Protein AF-A0A497RC72-F1 (afdb_monomer_lite)

Radius of gyration: 23.54 Å; chains: 1; bounding box: 57×29×58 Å

Secondary structure (DSSP, 8-state):
--B-TTT-SBP-EE-TTT--EE-TTTEEEEEETTEEEEEEHHHHHHHHHHHHHHHHHHHHHHHHHHHHHHHHHHHHHHH-

Sequence (80 aa):
MRECYICGRESHAYCSECHRPICKVHLEEELKGTRVSPLCSSCLHKRKLKRLRMAILLSGIVLIAFIIGAVVFTALNLFG

pLDDT: mean 76.2, std 11.72, range [43.66, 90.38]

Foldseek 3Di:
DFAAPPPRHDFDDAAPPPRGGHHPVQWDFDCPDPDTGTHGPVRVVVVVVVVVVVVVVVVVVVVVVVVVVVVVVVVVVVVD

Structure (mmCIF, N/CA/C/O backbone):
data_AF-A0A497RC72-F1
#
_entry.id   AF-A0A497RC72-F1
#
loop_
_atom_site.group_PDB
_atom_site.id
_atom_site.type_symbol
_atom_site.label_atom_id
_atom_site.label_alt_id
_atom_site.label_comp_id
_atom_site.label_asym_id
_atom_site.label_entity_id
_atom_site.label_seq_id
_atom_site.pdbx_PDB_ins_code
_atom_site.Cartn_x
_atom_site.Cartn_y
_atom_site.Cartn_z
_atom_site.occupancy
_atom_site.B_iso_or_equiv
_atom_site.auth_seq_id
_atom_site.auth_comp_id
_atom_site.auth_asym_id
_atom_site.auth_atom_id
_atom_site.pdbx_PDB_model_num
ATOM 1 N N . MET A 1 1 ? -25.320 -5.322 20.144 1.00 59.00 1 MET A N 1
ATOM 2 C CA . MET A 1 1 ? -23.868 -5.022 20.141 1.00 59.00 1 MET A CA 1
ATOM 3 C C . MET A 1 1 ? -23.258 -5.635 18.887 1.00 59.00 1 MET A C 1
ATOM 5 O O . MET A 1 1 ? -23.762 -6.667 18.463 1.00 59.00 1 MET A O 1
ATOM 9 N N . ARG A 1 2 ? -22.277 -4.991 18.235 1.00 77.88 2 ARG A N 1
ATOM 10 C CA . ARG A 1 2 ? -21.614 -5.547 17.036 1.00 77.88 2 ARG A CA 1
ATOM 11 C C . ARG A 1 2 ? -20.182 -5.958 17.374 1.00 77.88 2 ARG A C 1
ATOM 13 O O . ARG A 1 2 ? -19.483 -5.231 18.082 1.00 77.88 2 ARG A O 1
ATOM 20 N N . GLU A 1 3 ? -19.761 -7.102 16.859 1.00 88.25 3 GLU A N 1
ATOM 21 C CA . GLU A 1 3 ? -18.431 -7.672 17.074 1.00 88.25 3 GLU A CA 1
ATOM 22 C C . GLU A 1 3 ? -17.451 -7.188 16.001 1.00 88.25 3 GLU A C 1
ATOM 24 O O . GLU A 1 3 ? -17.820 -6.932 14.855 1.00 88.25 3 GLU A O 1
ATOM 29 N N . CYS A 1 4 ? -16.186 -7.034 16.372 1.00 85.81 4 CYS A N 1
ATOM 30 C CA . CYS A 1 4 ? -15.105 -6.674 15.473 1.00 85.81 4 CYS A CA 1
ATOM 31 C C . CYS A 1 4 ? -14.915 -7.777 14.436 1.00 85.81 4 CYS A C 1
ATOM 33 O O . CYS A 1 4 ? -14.665 -8.926 14.794 1.00 85.81 4 CYS A O 1
ATOM 35 N N . TYR A 1 5 ? -14.922 -7.419 13.152 1.00 85.50 5 TYR A N 1
ATOM 36 C CA . TYR A 1 5 ? -14.809 -8.408 12.077 1.00 85.50 5 TYR A CA 1
ATOM 37 C C . TYR A 1 5 ? -13.467 -9.171 12.071 1.00 85.50 5 TYR A C 1
ATOM 39 O O . TYR A 1 5 ? -13.365 -10.201 11.411 1.00 85.50 5 TYR A O 1
ATOM 47 N N . ILE A 1 6 ? -12.437 -8.656 12.758 1.00 82.25 6 ILE A N 1
ATOM 48 C CA . ILE A 1 6 ? -11.089 -9.247 12.791 1.00 82.25 6 ILE A CA 1
ATOM 49 C C . ILE A 1 6 ? -10.916 -10.193 13.979 1.00 82.25 6 ILE A C 1
ATOM 51 O O . ILE A 1 6 ? -10.334 -11.260 13.832 1.00 82.25 6 ILE A O 1
ATOM 55 N N . CYS A 1 7 ? -11.382 -9.795 15.164 1.00 87.69 7 CYS A N 1
ATOM 56 C CA . CYS A 1 7 ? -11.070 -10.501 16.409 1.00 87.69 7 CYS A CA 1
ATOM 57 C C . CYS A 1 7 ? -12.290 -10.861 17.261 1.00 87.69 7 CYS A C 1
ATOM 59 O O . CYS A 1 7 ? -12.110 -11.310 18.388 1.00 87.69 7 CYS A O 1
ATOM 61 N N . GLY A 1 8 ? -13.511 -10.599 16.789 1.00 86.56 8 GLY A N 1
ATOM 62 C CA . GLY A 1 8 ? -14.757 -10.916 17.496 1.00 86.56 8 GLY A CA 1
ATOM 63 C C . GLY A 1 8 ? -15.044 -10.072 18.745 1.00 86.56 8 GLY A C 1
ATOM 64 O O . GLY A 1 8 ? -16.159 -10.077 19.240 1.00 86.56 8 GLY A O 1
ATOM 65 N N . ARG A 1 9 ? -14.080 -9.293 19.258 1.00 88.12 9 ARG A N 1
ATOM 66 C CA . ARG A 1 9 ? -14.294 -8.412 20.424 1.00 88.12 9 ARG A CA 1
ATOM 67 C C . ARG A 1 9 ? -15.256 -7.267 20.127 1.00 88.12 9 ARG A C 1
ATOM 69 O O . ARG A 1 9 ? -15.451 -6.906 18.972 1.00 88.12 9 ARG A O 1
ATOM 76 N N . GLU A 1 10 ? -15.784 -6.639 21.171 1.00 88.31 10 GLU A N 1
ATOM 77 C CA . GLU A 1 10 ? -16.681 -5.488 21.053 1.00 88.31 10 GLU A CA 1
ATOM 78 C C . GLU A 1 10 ? -16.110 -4.398 20.125 1.00 88.31 10 GLU A C 1
ATOM 80 O O . GLU A 1 10 ? -14.951 -3.975 20.238 1.00 88.31 10 GLU A O 1
ATOM 85 N N . SER A 1 11 ? -16.915 -3.993 19.139 1.00 83.25 11 SER A N 1
ATOM 86 C CA . SER A 1 11 ? -16.538 -2.956 18.180 1.00 83.25 11 SER A CA 1
ATOM 87 C C . SER A 1 11 ? -16.945 -1.570 18.669 1.00 83.25 11 SER A C 1
ATOM 89 O O . SER A 1 11 ? -18.034 -1.379 19.202 1.00 83.25 11 SER A O 1
ATOM 91 N N . HIS A 1 12 ? -16.065 -0.594 18.443 1.00 80.31 12 HIS A N 1
ATOM 92 C CA . HIS A 1 12 ? -16.274 0.801 18.843 1.00 80.31 12 HIS A CA 1
ATOM 93 C C . HIS A 1 12 ? -16.444 1.744 17.645 1.00 80.31 12 HIS A C 1
ATOM 95 O O . HIS A 1 12 ? -16.970 2.841 17.803 1.00 80.31 12 HIS A O 1
ATOM 101 N N . ALA A 1 13 ? -16.003 1.340 16.450 1.00 83.06 13 ALA A N 1
ATOM 102 C CA . ALA A 1 13 ? -16.040 2.169 15.250 1.00 83.06 13 ALA A CA 1
ATOM 103 C C . ALA A 1 13 ? -16.299 1.328 13.992 1.00 83.06 13 ALA A C 1
ATOM 105 O O . ALA A 1 13 ? -16.200 0.098 14.006 1.00 83.06 13 ALA A O 1
ATOM 106 N N . TYR A 1 14 ? -16.597 2.006 12.884 1.00 84.94 14 TYR A N 1
ATOM 107 C CA . TYR A 1 14 ? -16.723 1.398 11.562 1.00 84.94 14 TYR A CA 1
ATOM 108 C C . TYR A 1 14 ? -15.601 1.886 10.656 1.00 84.94 14 TYR A C 1
ATOM 110 O O . TYR A 1 14 ? -15.226 3.056 10.693 1.00 84.94 14 TYR A O 1
ATOM 118 N N . CYS A 1 15 ? -15.089 0.995 9.809 1.00 84.19 15 CYS A N 1
ATOM 119 C CA . CYS A 1 15 ? -14.194 1.416 8.740 1.00 84.19 15 CYS A CA 1
ATOM 120 C C . CYS A 1 15 ? -14.932 2.325 7.760 1.00 84.19 15 CYS A C 1
ATOM 122 O O . CYS A 1 15 ? -15.970 1.934 7.231 1.00 84.19 15 CYS A O 1
ATOM 124 N N . SER A 1 16 ? -14.338 3.460 7.416 1.00 84.31 16 SER A N 1
ATOM 125 C CA . SER A 1 16 ? -14.888 4.379 6.411 1.00 84.31 16 SER A CA 1
ATOM 126 C C . SER A 1 16 ? -14.867 3.809 4.984 1.00 84.31 16 SER A C 1
ATOM 128 O O . SER A 1 16 ? -15.525 4.346 4.105 1.00 84.31 16 SER A O 1
ATOM 130 N N . GLU A 1 17 ? -14.083 2.754 4.729 1.00 83.06 17 GLU A N 1
ATOM 131 C CA . GLU A 1 17 ? -13.890 2.189 3.383 1.00 83.06 17 GLU A CA 1
ATOM 132 C C . GLU A 1 17 ? -14.675 0.889 3.176 1.00 83.06 17 GLU A C 1
ATOM 134 O O . GLU A 1 17 ? -15.361 0.724 2.174 1.00 83.06 17 GLU A O 1
ATOM 139 N N . CYS A 1 18 ? -14.600 -0.044 4.128 1.00 84.50 18 CYS A N 1
ATOM 140 C CA . CYS A 1 18 ? -15.282 -1.336 4.023 1.00 84.50 18 CYS A CA 1
ATOM 141 C C . CYS A 1 18 ? -16.557 -1.435 4.872 1.00 84.50 18 CYS A C 1
ATOM 143 O O . CYS A 1 18 ? -17.192 -2.487 4.864 1.00 84.50 18 CYS A O 1
ATOM 145 N N . HIS A 1 19 ? -16.903 -0.386 5.631 1.00 87.06 19 HIS A N 1
ATOM 146 C CA . HIS A 1 19 ? -18.070 -0.314 6.524 1.00 87.06 19 HIS A CA 1
ATOM 147 C C . HIS A 1 19 ? -18.203 -1.467 7.533 1.00 87.06 19 HIS A C 1
ATOM 149 O O . HIS A 1 19 ? -19.260 -1.668 8.130 1.00 87.06 19 HIS A O 1
ATOM 155 N N . ARG A 1 20 ? -17.123 -2.221 7.776 1.00 86.12 20 ARG A N 1
ATOM 156 C CA . ARG A 1 20 ? -17.112 -3.306 8.760 1.00 86.12 20 ARG A CA 1
ATOM 157 C C . ARG A 1 20 ? -16.892 -2.770 10.180 1.00 86.12 20 ARG A C 1
ATOM 159 O O . ARG A 1 20 ? -16.126 -1.813 10.338 1.00 86.12 20 ARG A O 1
ATOM 166 N N . PRO A 1 21 ? -17.529 -3.384 11.196 1.00 86.00 21 PRO A N 1
ATOM 167 C CA . PRO A 1 21 ? -17.306 -3.067 12.605 1.00 86.00 21 PRO A CA 1
ATOM 168 C C . PRO A 1 21 ? -15.892 -3.461 13.040 1.00 86.00 21 PRO A C 1
ATOM 170 O O . PRO A 1 21 ? -15.408 -4.550 12.719 1.00 86.00 21 PRO A O 1
ATOM 173 N N . ILE A 1 22 ? -15.216 -2.562 13.755 1.00 87.00 22 ILE A N 1
ATOM 174 C CA . ILE A 1 22 ? -13.811 -2.694 14.151 1.00 87.00 22 ILE A CA 1
ATOM 175 C C . ILE A 1 22 ? -13.639 -2.256 15.608 1.00 87.00 22 ILE A C 1
ATOM 177 O O . ILE A 1 22 ? -14.242 -1.284 16.071 1.00 87.00 22 ILE A O 1
ATOM 181 N N . CYS A 1 23 ? -12.820 -2.991 16.358 1.00 88.06 23 CYS A N 1
ATOM 182 C CA . CYS A 1 23 ? -12.445 -2.616 17.718 1.00 88.06 23 CYS A CA 1
ATOM 183 C C . CYS A 1 23 ? -11.272 -1.629 17.721 1.00 88.06 23 CYS A C 1
ATOM 185 O O . CYS A 1 23 ? -10.472 -1.601 16.790 1.00 88.06 23 CYS A O 1
ATOM 187 N N . LYS A 1 24 ? -11.120 -0.868 18.809 1.00 82.00 24 LYS A N 1
ATOM 188 C CA . LYS A 1 24 ? -10.087 0.173 18.961 1.00 82.00 24 LYS A CA 1
ATOM 189 C C . LYS A 1 24 ? -8.654 -0.317 18.687 1.00 82.00 24 LYS A C 1
ATOM 191 O O . LYS A 1 24 ? -7.833 0.453 18.224 1.00 82.00 24 LYS A O 1
ATOM 196 N N . VAL A 1 25 ? -8.375 -1.602 18.926 1.00 81.31 25 VAL A N 1
ATOM 197 C CA . VAL A 1 25 ? -7.059 -2.226 18.675 1.00 81.31 25 VAL A CA 1
ATOM 198 C C . VAL A 1 25 ? -6.755 -2.384 17.181 1.00 81.31 25 VAL A C 1
ATOM 200 O O . VAL A 1 25 ? -5.605 -2.282 16.777 1.00 81.31 25 VAL A O 1
ATOM 203 N N . HIS A 1 26 ? -7.773 -2.653 16.359 1.00 80.12 26 HIS A N 1
ATOM 204 C CA . HIS A 1 26 ? -7.617 -2.844 14.909 1.00 80.12 26 HIS A CA 1
ATOM 205 C C . HIS A 1 26 ? -8.059 -1.618 14.098 1.00 80.12 26 HIS A C 1
ATOM 207 O O . HIS A 1 26 ? -8.124 -1.668 12.865 1.00 80.12 26 HIS A O 1
ATOM 213 N N . LEU A 1 27 ? -8.413 -0.545 14.803 1.00 78.94 27 LEU A N 1
ATOM 214 C CA . LEU A 1 27 ? -8.722 0.751 14.242 1.00 78.94 27 LEU A CA 1
ATOM 215 C C . LEU A 1 27 ? -7.402 1.496 14.063 1.00 78.94 27 LEU A C 1
ATOM 217 O O . LEU A 1 27 ? -6.737 1.811 15.044 1.00 78.94 27 LEU A O 1
ATOM 221 N N . GLU A 1 28 ? -7.026 1.766 12.819 1.00 71.31 28 GLU A N 1
ATOM 222 C CA . GLU A 1 28 ? -5.907 2.654 12.527 1.00 71.31 28 GLU A CA 1
ATOM 223 C C . GLU A 1 28 ? -6.454 4.004 12.053 1.00 71.31 28 GLU A C 1
ATOM 225 O O . GLU A 1 28 ? -7.319 4.086 11.173 1.00 71.31 28 GLU A O 1
ATOM 230 N N . GLU A 1 29 ? -5.938 5.074 12.646 1.00 66.44 29 GLU A N 1
ATOM 231 C CA . GLU A 1 29 ? -6.257 6.448 12.277 1.00 66.44 29 GLU A CA 1
ATOM 232 C C . GLU A 1 29 ? -5.179 6.955 11.312 1.00 66.44 29 GLU A C 1
ATOM 234 O O . GLU A 1 29 ? -4.065 7.284 11.715 1.00 66.44 29 GLU A O 1
ATOM 239 N N . GLU A 1 30 ? -5.479 7.007 10.010 1.00 50.91 30 GLU A N 1
ATOM 240 C CA . GLU A 1 30 ? -4.604 7.724 9.073 1.00 50.91 30 GLU A CA 1
ATOM 241 C C . GLU A 1 30 ? -4.880 9.225 9.176 1.00 50.91 30 GLU A C 1
ATOM 243 O O . GLU A 1 30 ? -5.940 9.702 8.755 1.00 50.91 30 GLU A O 1
ATOM 248 N N . LEU A 1 31 ? -3.891 9.984 9.660 1.00 52.31 31 LEU A N 1
ATOM 249 C CA . LEU A 1 31 ? -3.824 11.424 9.421 1.00 52.31 31 LEU A CA 1
ATOM 250 C C . LEU A 1 31 ? -3.495 11.661 7.946 1.00 52.31 31 LEU A C 1
ATOM 252 O O . LEU A 1 31 ? -2.336 11.699 7.534 1.00 52.31 31 LEU A O 1
ATOM 256 N N . LYS A 1 32 ? -4.531 11.835 7.128 1.00 43.66 32 LYS A N 1
ATOM 257 C CA . LYS A 1 32 ? -4.388 12.269 5.739 1.00 43.66 32 LYS A CA 1
ATOM 258 C C . LYS A 1 32 ? -4.850 13.726 5.636 1.00 43.66 32 LYS A C 1
ATOM 260 O O . LYS A 1 32 ? -5.967 14.007 5.211 1.00 43.66 32 LYS A O 1
ATOM 265 N N . GLY A 1 33 ? -3.996 14.655 6.072 1.00 56.44 33 GLY A N 1
ATOM 266 C CA . GLY A 1 33 ? -4.337 16.081 6.196 1.00 56.44 33 GLY A CA 1
ATOM 267 C C . GLY A 1 33 ? -5.268 16.375 7.384 1.00 56.44 33 GLY A C 1
ATOM 268 O O . GLY A 1 33 ? -5.237 15.663 8.381 1.00 56.44 33 GLY A O 1
ATOM 269 N N . THR A 1 34 ? -6.117 17.407 7.280 1.00 49.72 34 THR A N 1
ATOM 270 C CA . THR A 1 34 ? -7.007 17.915 8.355 1.00 49.72 34 THR A CA 1
ATOM 271 C C . THR A 1 34 ? -8.201 17.008 8.707 1.00 49.72 34 THR A C 1
ATOM 273 O O . THR A 1 34 ? -9.061 17.410 9.486 1.00 49.72 34 THR A O 1
ATOM 276 N N . ARG A 1 35 ? -8.316 15.802 8.127 1.00 54.59 35 ARG A N 1
ATOM 277 C CA . ARG A 1 35 ? -9.421 14.864 8.401 1.00 54.59 35 ARG A CA 1
ATOM 278 C C . ARG A 1 35 ? -8.894 13.527 8.908 1.00 54.59 35 ARG A C 1
ATOM 280 O O . ARG A 1 35 ? -8.210 12.809 8.182 1.00 54.59 35 ARG A O 1
ATOM 287 N N . VAL A 1 36 ? -9.295 13.174 10.127 1.00 65.00 36 VAL A N 1
ATOM 288 C CA . VAL A 1 36 ? -9.087 11.847 10.715 1.00 65.00 36 VAL A CA 1
ATOM 289 C C . VAL A 1 36 ? -10.189 10.926 10.194 1.00 65.00 36 VAL A C 1
ATOM 291 O O . VAL A 1 36 ? -11.368 11.166 10.443 1.00 65.00 36 VAL A O 1
ATOM 294 N N . SER A 1 37 ? -9.829 9.916 9.398 1.00 71.81 37 SER A N 1
ATOM 295 C CA . SER A 1 37 ? -10.783 8.916 8.895 1.00 71.81 37 SER A CA 1
ATOM 296 C C . SER A 1 37 ? -10.489 7.551 9.521 1.00 71.81 37 SER A C 1
ATOM 298 O O . SER A 1 37 ? -9.403 7.018 9.278 1.00 71.81 37 SER A O 1
ATOM 300 N N . PRO A 1 38 ? -11.430 6.957 10.280 1.00 74.62 38 PRO A N 1
ATOM 301 C CA . PRO A 1 38 ? -11.244 5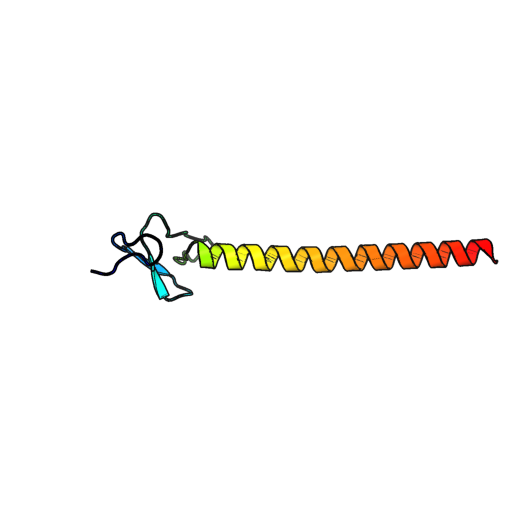.636 10.867 1.00 74.62 38 PRO A CA 1
ATOM 302 C C . PRO A 1 38 ? -11.143 4.582 9.760 1.00 74.62 38 PRO A C 1
ATOM 304 O O . PRO A 1 38 ? -12.081 4.391 8.974 1.00 74.62 38 PRO A O 1
ATOM 307 N N . LEU A 1 39 ? -9.996 3.908 9.681 1.00 79.12 39 LEU A N 1
ATOM 308 C CA . LEU A 1 39 ? -9.692 2.895 8.677 1.00 79.12 39 LEU A CA 1
ATOM 309 C C . LEU A 1 39 ? -9.347 1.563 9.341 1.00 79.12 39 LEU A C 1
ATOM 311 O O . LEU A 1 39 ? -8.836 1.485 10.455 1.00 79.12 39 LEU A O 1
ATOM 315 N N . CYS A 1 40 ? -9.649 0.487 8.622 1.00 80.81 40 CYS A N 1
ATOM 316 C CA . CYS A 1 40 ? -9.262 -0.852 9.022 1.00 80.81 40 CYS A CA 1
ATOM 317 C C . CYS A 1 40 ? -7.796 -1.109 8.678 1.00 80.81 40 CYS A C 1
ATOM 319 O O . CYS A 1 40 ? -7.359 -0.713 7.594 1.00 80.81 40 CYS A O 1
ATOM 321 N N . SER A 1 41 ? -7.070 -1.839 9.526 1.00 76.75 41 SER A N 1
ATOM 322 C CA . SER A 1 41 ? -5.669 -2.207 9.264 1.00 76.75 41 SER A CA 1
ATOM 323 C C . SER A 1 41 ? -5.469 -2.850 7.883 1.00 76.75 41 SER A C 1
ATOM 325 O O . SER A 1 41 ? -4.563 -2.484 7.139 1.00 76.75 41 SER A O 1
ATOM 327 N N . SER A 1 42 ? -6.380 -3.727 7.444 1.00 78.94 42 SER A N 1
ATOM 328 C CA . SER A 1 42 ? -6.323 -4.334 6.103 1.00 78.94 42 SER A CA 1
ATOM 329 C C . SER A 1 42 ? -6.511 -3.326 4.959 1.00 78.94 42 SER A C 1
ATOM 331 O O . SER A 1 42 ? -5.879 -3.442 3.909 1.00 78.94 42 SER A O 1
ATOM 333 N N . CYS A 1 43 ? -7.380 -2.334 5.146 1.00 79.75 43 CYS A N 1
ATOM 334 C CA . CYS A 1 43 ? -7.693 -1.286 4.175 1.00 79.75 43 CYS A CA 1
ATOM 335 C C . CYS A 1 43 ? -6.487 -0.350 4.021 1.00 79.75 43 CYS A C 1
ATOM 337 O O . CYS A 1 43 ? -6.066 -0.002 2.916 1.00 79.75 43 CYS A O 1
ATOM 339 N N . LEU A 1 44 ? -5.876 -0.018 5.156 1.00 75.19 44 LEU A N 1
ATOM 340 C CA . LEU A 1 44 ? -4.670 0.787 5.255 1.00 75.19 44 LEU A CA 1
ATOM 341 C C . LEU A 1 44 ? -3.472 0.078 4.616 1.00 75.19 44 LEU A C 1
ATOM 343 O O . LEU A 1 44 ? -2.751 0.670 3.809 1.00 75.19 44 LEU A O 1
ATOM 347 N N . HIS A 1 45 ? -3.3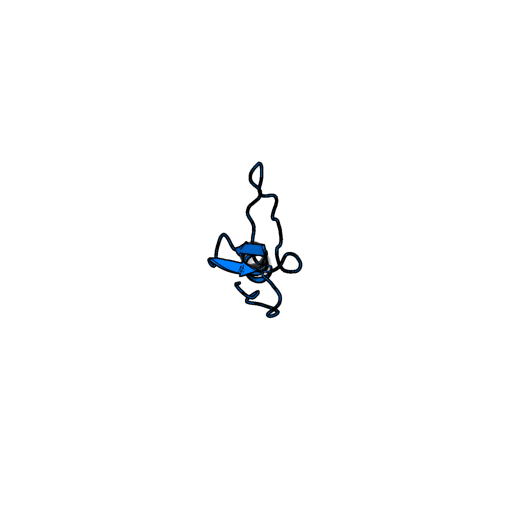27 -1.223 4.874 1.00 73.88 45 HIS A N 1
ATOM 348 C CA . HIS A 1 45 ? -2.297 -2.050 4.259 1.00 73.88 45 HIS A CA 1
ATOM 349 C C . HIS A 1 45 ? -2.465 -2.126 2.735 1.00 73.88 45 HIS A C 1
ATOM 351 O O . HIS A 1 45 ? -1.496 -1.926 2.007 1.00 73.88 45 HIS A O 1
ATOM 357 N N . LYS A 1 46 ? -3.693 -2.310 2.219 1.00 75.06 46 LYS A N 1
ATOM 358 C CA . LYS A 1 46 ? -3.964 -2.270 0.767 1.00 75.06 46 LYS A CA 1
ATOM 359 C C . LYS A 1 46 ? -3.573 -0.932 0.135 1.00 75.06 46 LYS A C 1
ATOM 361 O O . LYS A 1 46 ? -3.003 -0.924 -0.959 1.00 75.06 46 LYS A O 1
ATOM 366 N N . ARG A 1 47 ? -3.843 0.194 0.806 1.00 71.81 47 ARG A N 1
ATOM 367 C CA . ARG A 1 47 ? -3.428 1.528 0.336 1.00 71.81 47 ARG A CA 1
ATOM 368 C C . ARG A 1 47 ? -1.908 1.681 0.306 1.00 71.81 47 ARG A C 1
ATOM 370 O O . ARG A 1 47 ? -1.382 2.160 -0.700 1.00 71.81 47 ARG A O 1
ATOM 377 N N . LYS A 1 48 ? -1.206 1.253 1.362 1.00 68.81 48 LYS A N 1
ATOM 378 C CA . LYS A 1 48 ? 0.268 1.275 1.417 1.00 68.81 48 LYS A CA 1
ATOM 379 C C . LYS A 1 48 ? 0.879 0.400 0.319 1.00 68.81 48 LYS A C 1
ATOM 381 O O . LYS A 1 48 ? 1.753 0.864 -0.412 1.00 68.81 48 LYS A O 1
ATOM 386 N N . LEU A 1 49 ? 0.349 -0.807 0.119 1.00 66.81 49 LEU A N 1
ATOM 387 C CA . LEU A 1 49 ? 0.839 -1.740 -0.898 1.00 66.81 49 LEU A CA 1
ATOM 388 C C . LEU A 1 49 ? 0.652 -1.204 -2.328 1.00 66.81 49 LEU A C 1
ATOM 390 O O . LEU A 1 49 ? 1.544 -1.341 -3.165 1.00 66.81 49 LEU A O 1
ATOM 394 N N . LYS A 1 50 ? -0.480 -0.540 -2.616 1.00 65.38 50 LYS A N 1
ATOM 395 C CA . LYS A 1 50 ? -0.727 0.083 -3.929 1.00 65.38 50 LYS A CA 1
ATOM 396 C C . LYS A 1 50 ? 0.289 1.178 -4.269 1.00 65.38 50 LYS A C 1
ATOM 398 O O . LYS A 1 50 ? 0.692 1.261 -5.426 1.00 65.38 50 LYS A O 1
ATOM 403 N N . ARG A 1 51 ? 0.716 1.997 -3.296 1.00 62.22 51 ARG A N 1
ATOM 404 C CA . ARG A 1 51 ? 1.740 3.033 -3.540 1.00 62.22 51 ARG A CA 1
ATOM 405 C C . ARG A 1 51 ? 3.093 2.426 -3.891 1.00 62.22 51 ARG A C 1
ATOM 407 O O . ARG A 1 51 ? 3.735 2.899 -4.821 1.00 62.22 51 ARG A O 1
ATOM 414 N N . LEU A 1 52 ? 3.497 1.362 -3.195 1.00 57.88 52 LEU A N 1
ATOM 415 C CA . LEU A 1 52 ? 4.801 0.734 -3.420 1.00 57.88 52 LEU A CA 1
ATOM 416 C C . LEU A 1 52 ? 4.915 0.135 -4.833 1.00 57.88 52 LEU A C 1
ATOM 418 O O . LEU A 1 52 ? 5.938 0.272 -5.498 1.00 57.88 52 LEU A O 1
ATOM 422 N N . ARG A 1 53 ? 3.834 -0.483 -5.322 1.00 57.97 53 ARG A N 1
ATOM 423 C CA . ARG A 1 53 ? 3.815 -1.182 -6.617 1.00 57.97 53 ARG A CA 1
ATOM 424 C C . ARG A 1 53 ? 3.988 -0.246 -7.820 1.00 57.97 53 ARG A C 1
ATOM 426 O O . ARG A 1 53 ? 4.567 -0.651 -8.820 1.00 57.97 53 ARG A O 1
ATOM 433 N N . MET A 1 54 ? 3.511 0.995 -7.716 1.00 57.38 54 MET A N 1
ATOM 434 C CA . MET A 1 54 ? 3.640 2.010 -8.773 1.00 57.38 54 MET A CA 1
ATOM 435 C C . MET A 1 54 ? 5.079 2.540 -8.888 1.00 57.38 54 MET A C 1
ATOM 437 O O . MET A 1 54 ? 5.569 2.746 -9.994 1.00 57.38 54 MET A O 1
ATOM 441 N N . ALA A 1 55 ? 5.789 2.680 -7.763 1.00 61.22 55 ALA A N 1
ATOM 442 C CA . ALA A 1 55 ? 7.176 3.152 -7.749 1.00 61.22 55 ALA A CA 1
ATOM 443 C 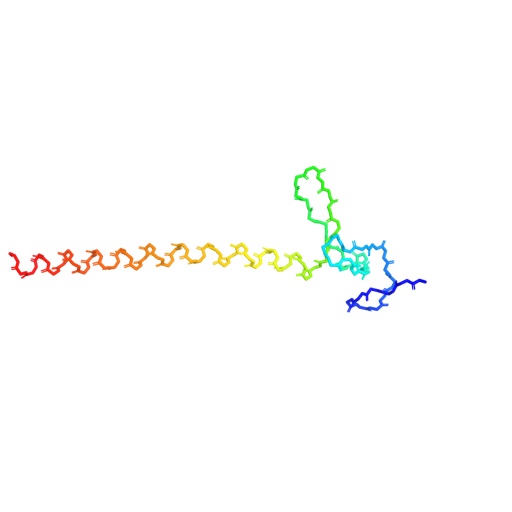C . ALA A 1 55 ? 8.155 2.151 -8.393 1.00 61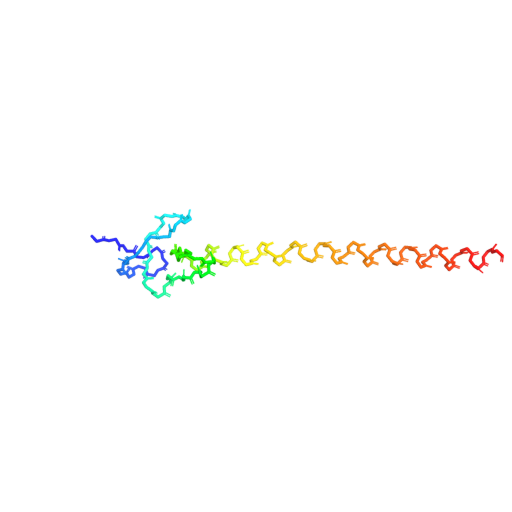.22 55 ALA A C 1
ATOM 445 O O . ALA A 1 55 ? 9.067 2.551 -9.111 1.00 61.22 55 ALA A O 1
ATOM 446 N N . ILE A 1 56 ? 7.934 0.850 -8.183 1.00 67.06 56 ILE A N 1
ATOM 447 C CA . ILE A 1 56 ? 8.781 -0.224 -8.734 1.00 67.06 56 ILE A CA 1
ATOM 448 C C . ILE A 1 56 ? 8.646 -0.326 -10.263 1.00 67.06 56 ILE A C 1
ATOM 450 O O . ILE A 1 56 ? 9.610 -0.623 -10.964 1.00 67.06 56 ILE A O 1
ATOM 454 N N . LEU A 1 57 ? 7.452 -0.059 -10.797 1.00 63.19 57 LEU A N 1
ATOM 455 C CA . LEU A 1 57 ? 7.188 -0.114 -12.237 1.00 63.19 57 LEU A CA 1
ATOM 456 C C . LEU A 1 57 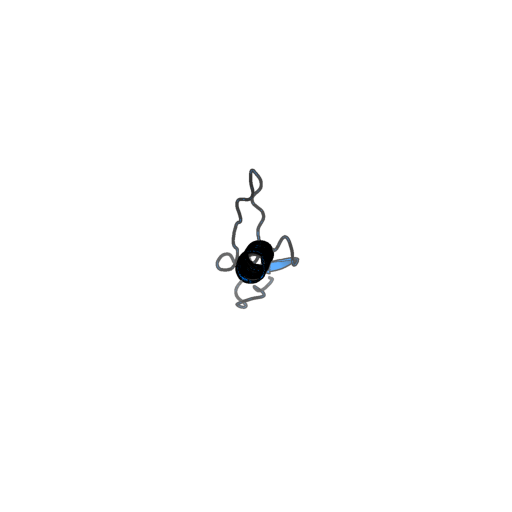? 7.958 0.968 -13.009 1.00 63.19 57 LEU A C 1
ATOM 458 O O . LEU A 1 57 ? 8.487 0.697 -14.083 1.00 63.19 57 LEU A O 1
ATOM 462 N N . LEU A 1 58 ? 8.060 2.173 -12.446 1.00 65.56 58 LEU A N 1
ATOM 463 C CA . LEU A 1 58 ? 8.770 3.290 -13.073 1.00 65.56 58 LEU A CA 1
ATOM 464 C C . LEU A 1 58 ? 10.294 3.099 -13.062 1.00 65.56 58 LEU A C 1
ATOM 466 O O . LEU A 1 58 ? 10.946 3.404 -14.059 1.00 65.56 58 LEU A O 1
ATOM 470 N N . SER A 1 59 ? 10.869 2.560 -11.982 1.00 66.88 59 SER A N 1
ATOM 471 C CA . SER A 1 59 ? 12.320 2.343 -11.899 1.00 66.88 59 SER A CA 1
ATOM 472 C C . SER A 1 59 ? 12.815 1.240 -12.840 1.00 66.88 59 SER A C 1
ATOM 474 O O . SER A 1 59 ? 13.888 1.375 -13.426 1.00 66.88 59 SER A O 1
ATOM 476 N N . GLY A 1 60 ? 12.022 0.181 -13.043 1.00 74.81 60 GLY A N 1
ATOM 477 C CA . GLY A 1 60 ? 12.375 -0.910 -13.955 1.00 74.81 60 GLY A CA 1
ATOM 478 C C . GLY A 1 60 ? 12.504 -0.464 -15.416 1.00 74.81 60 GLY A C 1
ATOM 479 O O . GLY A 1 60 ? 13.446 -0.858 -16.100 1.00 74.81 60 GLY A O 1
ATOM 480 N N . ILE A 1 61 ? 11.600 0.400 -15.888 1.00 83.19 61 ILE A N 1
ATOM 481 C CA . ILE A 1 61 ? 11.578 0.859 -17.288 1.00 83.19 61 ILE A CA 1
ATOM 482 C C . ILE A 1 61 ? 12.812 1.714 -17.616 1.00 83.19 61 ILE A C 1
ATOM 484 O O . ILE A 1 61 ? 13.417 1.534 -18.672 1.00 83.19 61 ILE A O 1
ATOM 488 N N . VAL A 1 62 ? 13.223 2.602 -16.704 1.00 83.19 62 VAL A N 1
ATOM 489 C CA . VAL A 1 62 ? 14.412 3.455 -16.894 1.00 83.19 62 VAL A CA 1
ATOM 490 C C . VAL A 1 62 ? 15.684 2.612 -16.990 1.00 83.19 62 VAL A C 1
ATOM 492 O O . VAL A 1 62 ? 16.528 2.869 -17.847 1.00 83.19 62 VAL A O 1
ATOM 495 N N . LEU A 1 63 ? 15.802 1.572 -16.159 1.00 82.94 63 LEU A N 1
ATOM 496 C CA . LEU A 1 63 ? 16.966 0.687 -16.164 1.00 82.94 63 LEU A CA 1
ATOM 497 C C . LEU A 1 63 ? 17.085 -0.085 -17.488 1.00 82.94 63 LEU A C 1
ATOM 499 O O . LEU A 1 63 ? 18.168 -0.173 -18.061 1.00 82.94 63 LEU A O 1
ATOM 503 N N . ILE A 1 64 ? 15.962 -0.603 -17.997 1.00 85.56 64 ILE A N 1
ATOM 504 C CA . ILE A 1 64 ? 15.922 -1.340 -19.268 1.00 85.56 64 ILE A CA 1
ATOM 505 C C . ILE A 1 64 ? 16.296 -0.420 -20.436 1.00 85.56 64 ILE A C 1
ATOM 507 O O . ILE A 1 64 ? 17.128 -0.791 -21.262 1.00 85.56 64 ILE A O 1
ATOM 511 N N . ALA A 1 65 ? 15.737 0.793 -20.488 1.00 85.00 65 ALA A N 1
ATOM 512 C CA . ALA A 1 65 ? 16.061 1.764 -21.531 1.00 85.00 65 ALA A CA 1
ATOM 513 C C . ALA A 1 65 ? 17.550 2.156 -21.520 1.00 85.00 65 ALA A C 1
ATOM 515 O O . ALA A 1 65 ? 18.166 2.263 -22.580 1.00 85.00 65 ALA A O 1
ATOM 516 N N . PHE A 1 66 ? 18.144 2.305 -20.331 1.00 88.38 66 PHE A N 1
ATOM 517 C CA . PHE A 1 66 ? 19.569 2.599 -20.180 1.00 88.38 66 PHE A CA 1
ATOM 518 C C . PHE A 1 66 ? 20.457 1.459 -20.701 1.00 88.38 66 PHE A C 1
ATOM 520 O O . PHE A 1 66 ? 21.412 1.712 -21.432 1.00 88.38 66 PHE A O 1
ATOM 527 N N . ILE A 1 67 ? 20.121 0.203 -20.384 1.00 89.75 67 ILE A N 1
ATOM 528 C CA . ILE A 1 67 ? 20.869 -0.972 -20.861 1.00 89.75 67 ILE A CA 1
ATOM 529 C C . ILE A 1 67 ? 20.797 -1.081 -22.387 1.00 89.75 67 ILE A C 1
ATOM 531 O O . ILE A 1 67 ? 21.825 -1.278 -23.029 1.00 89.75 67 ILE A O 1
ATOM 535 N N . ILE A 1 68 ? 19.612 -0.911 -22.982 1.00 90.38 68 ILE A N 1
ATOM 536 C CA . ILE A 1 68 ? 19.451 -0.954 -24.444 1.00 90.38 68 ILE A CA 1
ATOM 537 C C . ILE A 1 68 ? 20.277 0.157 -25.103 1.00 90.38 68 ILE A C 1
ATOM 539 O O . ILE A 1 68 ? 21.009 -0.112 -26.054 1.00 90.38 68 ILE A O 1
ATOM 543 N N . GLY A 1 69 ? 20.209 1.384 -24.576 1.00 90.06 69 GLY A N 1
ATOM 544 C CA . GLY A 1 69 ? 21.001 2.507 -25.077 1.00 90.06 69 GLY A CA 1
ATOM 545 C C . GLY A 1 69 ? 22.505 2.238 -25.017 1.00 90.06 69 GLY A C 1
ATOM 546 O O . GLY A 1 69 ? 23.205 2.471 -26.001 1.00 90.06 69 GLY A O 1
ATOM 547 N N . ALA A 1 70 ? 22.992 1.683 -23.904 1.00 88.00 70 ALA A N 1
ATOM 548 C CA . ALA A 1 70 ? 24.396 1.318 -23.747 1.00 88.00 70 ALA A CA 1
ATOM 549 C C . ALA A 1 70 ? 24.825 0.241 -24.754 1.00 88.00 70 ALA A C 1
ATOM 551 O O . ALA A 1 70 ? 25.841 0.410 -25.417 1.00 88.00 70 ALA A O 1
ATOM 552 N N . VAL A 1 71 ? 24.034 -0.823 -24.934 1.00 88.81 71 VAL A N 1
ATOM 553 C CA . VAL A 1 71 ? 24.346 -1.906 -25.885 1.00 88.81 71 VAL A CA 1
ATOM 554 C C . VAL A 1 71 ? 24.390 -1.396 -27.326 1.00 88.81 71 VAL A C 1
ATOM 556 O O . VAL A 1 71 ? 25.315 -1.735 -28.062 1.00 88.81 71 VAL A O 1
ATOM 559 N N . VAL A 1 72 ? 23.434 -0.554 -27.730 1.00 88.12 72 VAL A N 1
ATOM 560 C CA . VAL A 1 72 ? 23.411 0.046 -29.076 1.00 88.12 72 VAL A CA 1
ATOM 561 C C . VAL A 1 72 ? 24.609 0.974 -29.278 1.00 88.12 72 VAL A C 1
ATOM 563 O O . VAL A 1 72 ? 25.263 0.910 -30.317 1.00 88.12 72 VAL A O 1
ATOM 566 N N . PHE A 1 73 ? 24.940 1.791 -28.276 1.00 85.69 73 PHE A N 1
ATOM 567 C CA . PHE A 1 73 ? 26.111 2.664 -28.312 1.00 85.69 73 PHE A CA 1
ATOM 568 C C . PHE A 1 73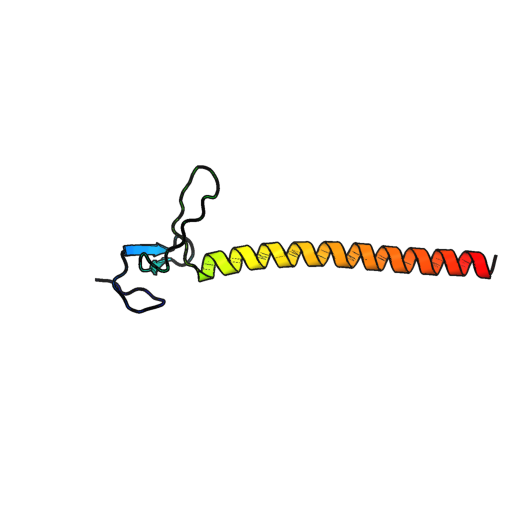 ? 27.417 1.865 -28.425 1.00 85.69 73 PHE A C 1
ATOM 570 O O . PHE A 1 73 ? 28.265 2.185 -29.253 1.00 85.69 73 PHE A O 1
ATOM 577 N N . THR A 1 74 ? 27.568 0.787 -27.650 1.00 84.88 74 THR A N 1
ATOM 578 C CA . THR A 1 74 ? 28.731 -0.106 -27.731 1.00 84.88 74 THR A CA 1
ATOM 579 C C . THR A 1 74 ? 28.821 -0.802 -29.089 1.00 84.88 74 THR A C 1
ATOM 581 O O . THR A 1 74 ? 29.910 -0.883 -29.647 1.00 84.88 74 THR A O 1
ATOM 584 N N . ALA A 1 75 ? 27.701 -1.270 -29.646 1.00 83.12 75 ALA A N 1
ATOM 585 C CA . ALA A 1 75 ? 27.679 -1.920 -30.955 1.00 83.12 75 ALA A CA 1
ATOM 586 C C . ALA A 1 75 ? 28.079 -0.959 -32.087 1.00 83.12 75 ALA A C 1
ATOM 588 O O . ALA A 1 75 ? 28.874 -1.327 -32.946 1.00 83.12 75 ALA A O 1
ATOM 589 N N . LEU A 1 76 ? 27.597 0.287 -32.064 1.00 84.25 76 LEU A N 1
ATOM 590 C CA . LEU A 1 76 ? 27.980 1.307 -33.048 1.00 84.25 76 LEU A CA 1
ATOM 591 C C . LEU A 1 76 ? 29.479 1.634 -33.002 1.00 84.25 76 LEU A C 1
ATOM 593 O O . LEU A 1 76 ? 30.078 1.867 -34.042 1.00 84.25 76 LEU A O 1
ATOM 597 N N . ASN A 1 77 ? 30.085 1.611 -31.814 1.00 79.06 77 ASN A N 1
ATOM 598 C CA . ASN A 1 77 ? 31.505 1.921 -31.628 1.00 79.06 77 ASN A CA 1
ATOM 599 C C . ASN A 1 77 ? 32.445 0.752 -31.988 1.00 79.06 77 ASN A C 1
ATOM 601 O O . ASN A 1 77 ? 33.648 0.955 -32.102 1.00 79.06 77 ASN A O 1
ATOM 605 N N . LEU A 1 78 ? 31.924 -0.477 -32.115 1.00 77.50 78 LEU A N 1
ATOM 606 C CA . LEU A 1 78 ? 32.715 -1.662 -32.481 1.00 77.50 78 LEU A CA 1
ATOM 607 C C . LEU A 1 78 ? 32.738 -1.933 -33.993 1.00 77.50 78 LEU A C 1
ATOM 609 O O . LEU A 1 78 ? 33.650 -2.597 -34.476 1.00 77.50 78 LEU A O 1
ATOM 613 N N . PHE A 1 79 ? 31.711 -1.477 -34.715 1.00 68.69 79 PHE A N 1
ATOM 614 C CA . PHE A 1 79 ? 31.533 -1.698 -36.156 1.00 68.69 79 PHE A CA 1
ATOM 615 C C . PHE A 1 79 ? 31.713 -0.420 -36.998 1.00 68.69 79 PHE A C 1
ATOM 617 O O . PHE A 1 79 ? 31.531 -0.481 -38.216 1.00 68.69 79 PHE A O 1
ATOM 624 N N . GLY A 1 80 ? 32.022 0.715 -36.361 1.00 52.38 80 GLY A N 1
ATOM 625 C CA . GLY A 1 80 ? 32.258 2.022 -36.987 1.00 52.38 80 GLY A CA 1
ATOM 626 C C . GLY A 1 80 ? 33.727 2.410 -37.060 1.00 52.38 80 GLY A C 1
ATOM 627 O O . GLY A 1 80 ? 34.528 1.862 -36.272 1.00 52.38 80 GLY A O 1
#